Protein AF-A0A7S2B654-F1 (afdb_monomer_lite)

Radius of gyration: 16.56 Å; chains: 1; bounding box: 41×49×36 Å

Organism: NCBI:txid327968

Sequence (120 aa):
EQAMNFHGWHSSYQAGQRGLNGTEMVQLTPFDGKLWGGVGYWMTPTYMSAQVVRLDSASGFWAIDGIPNQYAGRIEALKVMTFSTDENGVALASTVSRLVATFYYSWQGSGRCSLSVRAV

Structure (mmCIF, N/CA/C/O backbone):
data_AF-A0A7S2B654-F1
#
_entry.id   AF-A0A7S2B654-F1
#
loop_
_atom_site.group_PDB
_atom_site.id
_atom_site.type_symbol
_atom_site.label_atom_id
_atom_site.label_alt_id
_atom_site.label_comp_id
_atom_site.label_asym_id
_atom_site.label_entity_id
_atom_site.label_seq_id
_atom_site.pdbx_PDB_ins_code
_atom_site.Cartn_x
_atom_site.Cartn_y
_atom_site.Cartn_z
_atom_site.occupancy
_atom_site.B_iso_or_equiv
_atom_site.auth_seq_id
_atom_site.auth_comp_id
_atom_site.auth_asym_id
_atom_site.auth_atom_id
_atom_site.pdbx_PDB_model_num
ATOM 1 N N . GLU A 1 1 ? 21.469 -32.242 8.110 1.00 37.25 1 GLU A N 1
ATOM 2 C CA . GLU A 1 1 ? 21.342 -31.262 7.011 1.00 37.25 1 GLU A CA 1
ATOM 3 C C . GLU A 1 1 ? 19.888 -30.835 6.889 1.00 37.25 1 GLU A C 1
ATOM 5 O O . GLU A 1 1 ? 19.024 -31.699 6.808 1.00 37.25 1 GLU A O 1
ATOM 10 N N . GLN A 1 2 ? 19.595 -29.535 6.964 1.00 38.62 2 GLN A N 1
ATOM 11 C CA . GLN A 1 2 ? 18.257 -29.021 6.659 1.00 38.62 2 GLN A CA 1
ATOM 12 C C . GLN A 1 2 ? 18.057 -29.065 5.142 1.00 38.62 2 GLN A C 1
ATOM 14 O O . GLN A 1 2 ? 18.849 -28.489 4.399 1.00 38.62 2 GLN A O 1
ATOM 19 N N . ALA A 1 3 ? 17.007 -29.747 4.688 1.00 42.31 3 ALA A N 1
ATOM 20 C CA . ALA A 1 3 ? 16.596 -29.726 3.293 1.00 42.31 3 ALA A CA 1
ATOM 21 C C . ALA A 1 3 ? 16.247 -28.283 2.891 1.00 42.31 3 ALA A C 1
ATOM 23 O O . ALA A 1 3 ? 15.279 -27.706 3.391 1.00 42.31 3 ALA A O 1
ATOM 24 N N . MET A 1 4 ? 17.048 -27.689 2.003 1.00 44.72 4 MET A N 1
ATOM 25 C CA . MET A 1 4 ? 16.710 -26.419 1.368 1.00 44.72 4 MET A CA 1
ATOM 26 C C . MET A 1 4 ? 15.438 -26.614 0.543 1.00 44.72 4 MET A C 1
ATOM 28 O O . MET A 1 4 ? 15.398 -27.393 -0.407 1.00 44.72 4 MET A O 1
ATOM 32 N N . ASN A 1 5 ? 14.373 -25.926 0.938 1.00 46.84 5 ASN A N 1
ATOM 33 C CA . ASN A 1 5 ? 13.080 -25.993 0.280 1.00 46.84 5 ASN A CA 1
ATOM 34 C C . ASN A 1 5 ? 13.113 -25.137 -1.003 1.00 46.84 5 ASN A C 1
ATOM 36 O O . ASN A 1 5 ? 12.778 -23.952 -0.983 1.00 46.84 5 ASN A O 1
ATOM 40 N N . PHE A 1 6 ? 13.556 -25.731 -2.117 1.00 47.75 6 PHE A N 1
ATOM 41 C CA . PHE A 1 6 ? 13.745 -25.076 -3.426 1.00 47.75 6 PHE A CA 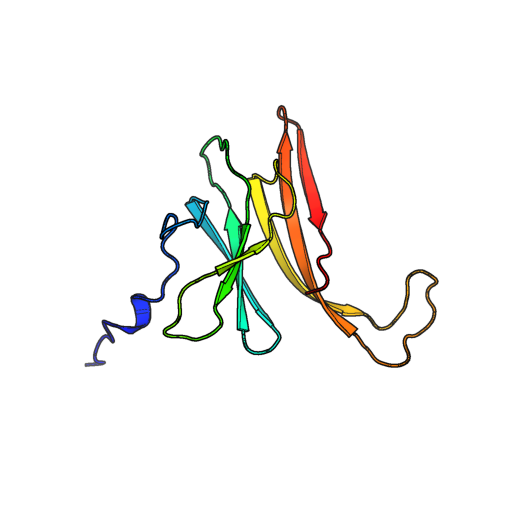1
ATOM 42 C C . PHE A 1 6 ? 12.457 -24.504 -4.058 1.00 47.75 6 PHE A C 1
ATOM 44 O O . PHE A 1 6 ? 12.523 -23.783 -5.054 1.00 47.75 6 PHE A O 1
ATOM 51 N N . HIS A 1 7 ? 11.282 -24.775 -3.481 1.00 51.91 7 HIS A N 1
ATOM 52 C CA . HIS A 1 7 ? 9.996 -24.280 -3.983 1.00 51.91 7 HIS A CA 1
ATOM 53 C C . HIS A 1 7 ? 9.419 -23.101 -3.192 1.00 51.91 7 HIS A C 1
ATOM 55 O O . HIS A 1 7 ? 8.573 -22.389 -3.722 1.00 51.91 7 HIS A O 1
ATOM 61 N N . GLY A 1 8 ? 9.895 -22.832 -1.970 1.00 47.78 8 GLY A N 1
ATOM 62 C CA . GLY A 1 8 ? 9.368 -21.730 -1.149 1.00 47.78 8 GLY A CA 1
ATOM 63 C C . GLY A 1 8 ? 9.641 -20.340 -1.736 1.00 47.78 8 GLY A C 1
ATOM 64 O O . GLY A 1 8 ? 8.851 -19.420 -1.549 1.00 47.78 8 GLY A O 1
ATOM 65 N N . TRP A 1 9 ? 10.731 -20.198 -2.498 1.00 43.22 9 TRP A N 1
ATOM 66 C CA . TRP A 1 9 ? 11.142 -18.935 -3.118 1.00 43.22 9 TRP A CA 1
ATOM 67 C C . TRP A 1 9 ? 10.508 -18.677 -4.492 1.00 43.22 9 TRP A C 1
ATOM 69 O O . TRP A 1 9 ? 10.590 -17.556 -4.981 1.00 43.22 9 TRP A O 1
ATOM 79 N N . HIS A 1 10 ? 9.860 -19.660 -5.128 1.00 47.06 10 HIS A N 1
ATOM 80 C CA . HIS A 1 10 ? 9.255 -19.476 -6.459 1.00 47.06 10 HIS A CA 1
ATOM 81 C C . HIS A 1 10 ? 8.017 -18.559 -6.456 1.00 47.06 10 HIS A C 1
ATOM 83 O O . HIS A 1 10 ? 7.642 -18.059 -7.511 1.00 47.06 10 HIS A O 1
ATOM 89 N N . SER A 1 11 ? 7.434 -18.282 -5.284 1.00 49.25 11 SER A N 1
ATOM 90 C CA . SER A 1 11 ? 6.396 -17.253 -5.095 1.00 49.25 11 SER A CA 1
ATOM 91 C C . SER A 1 11 ? 6.968 -15.876 -4.722 1.00 49.25 11 SER A C 1
ATOM 93 O O . SER A 1 11 ? 6.217 -14.968 -4.354 1.00 49.25 11 SER A O 1
ATOM 95 N N . SER A 1 12 ? 8.297 -15.703 -4.770 1.00 53.72 12 SER A N 1
ATOM 96 C CA . SER A 1 12 ? 8.914 -14.384 -4.626 1.00 53.72 12 SER A CA 1
ATOM 97 C C . SER A 1 12 ? 8.443 -13.477 -5.759 1.00 53.72 12 SER A C 1
ATOM 99 O O . SER A 1 12 ? 8.318 -13.896 -6.910 1.00 53.72 12 SER A O 1
ATOM 101 N N . TYR A 1 13 ? 8.119 -12.232 -5.412 1.00 57.56 13 TYR A N 1
ATOM 102 C CA . TYR A 1 13 ? 7.710 -11.235 -6.388 1.00 57.56 13 TYR A CA 1
ATOM 103 C C . TYR A 1 13 ? 8.795 -11.088 -7.463 1.00 57.56 13 TYR A C 1
ATOM 105 O O . TYR A 1 13 ? 9.901 -10.625 -7.181 1.00 57.56 13 TYR A O 1
ATOM 113 N N . GLN A 1 14 ? 8.470 -11.475 -8.697 1.00 59.31 14 GLN A N 1
ATOM 114 C CA . GLN A 1 14 ? 9.272 -11.142 -9.865 1.00 59.31 14 GLN A CA 1
ATOM 115 C C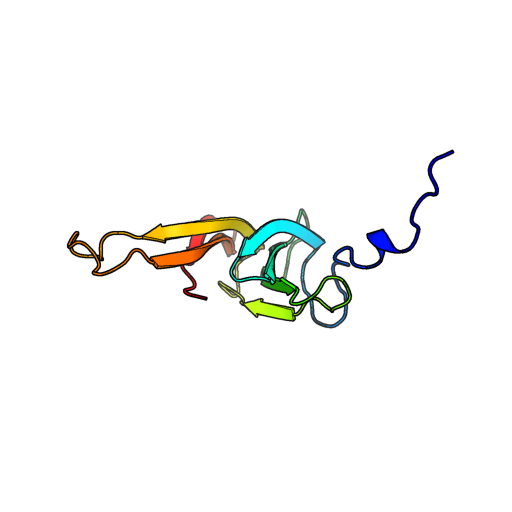 . GLN A 1 14 ? 8.781 -9.804 -10.411 1.00 59.31 14 GLN A C 1
ATOM 117 O O . GLN A 1 14 ? 7.706 -9.707 -11.007 1.00 59.31 14 GLN A O 1
ATOM 122 N N . ALA A 1 15 ? 9.589 -8.765 -10.210 1.00 50.88 15 ALA A N 1
ATOM 123 C CA . ALA A 1 15 ? 9.405 -7.490 -10.884 1.00 50.88 15 ALA A CA 1
ATOM 124 C C . ALA A 1 15 ? 9.317 -7.721 -12.408 1.00 50.88 15 ALA A C 1
ATOM 126 O O . ALA A 1 15 ? 10.205 -8.345 -12.987 1.00 50.88 15 ALA A O 1
ATOM 127 N N . GLY A 1 16 ? 8.231 -7.273 -13.051 1.00 49.75 16 GLY A N 1
ATOM 128 C CA . GLY A 1 16 ? 7.999 -7.493 -14.486 1.00 49.75 16 GLY A CA 1
ATOM 129 C C . GLY A 1 16 ? 7.256 -8.785 -14.863 1.00 49.75 16 GLY A C 1
ATOM 130 O O . GLY A 1 16 ? 7.091 -9.058 -16.054 1.00 49.75 16 GLY A O 1
ATOM 131 N N . GLN A 1 17 ? 6.770 -9.586 -13.905 1.00 62.78 17 GLN A N 1
ATOM 132 C CA . GLN A 1 17 ? 5.865 -10.703 -14.208 1.00 62.78 17 GLN A CA 1
ATOM 133 C C . GLN A 1 17 ? 4.536 -10.161 -14.773 1.00 62.78 17 GLN A C 1
ATOM 135 O O . GLN A 1 17 ? 3.939 -9.266 -14.183 1.00 62.78 17 GLN A O 1
ATOM 140 N N . ARG A 1 18 ? 4.111 -10.672 -15.944 1.00 62.38 18 ARG A N 1
ATOM 141 C CA . ARG A 1 18 ? 2.944 -10.254 -16.766 1.00 62.38 18 ARG A CA 1
ATOM 142 C C . ARG A 1 18 ? 2.045 -9.164 -16.149 1.00 62.38 18 ARG A C 1
ATOM 144 O O . ARG A 1 18 ? 1.090 -9.464 -15.441 1.00 62.38 18 ARG A O 1
ATOM 151 N N . GLY A 1 19 ? 2.309 -7.910 -16.518 1.00 65.62 19 GLY A N 1
ATOM 152 C CA . GLY A 1 19 ? 1.470 -6.755 -16.181 1.00 65.62 19 GLY A CA 1
ATOM 153 C C . GLY A 1 19 ? 1.872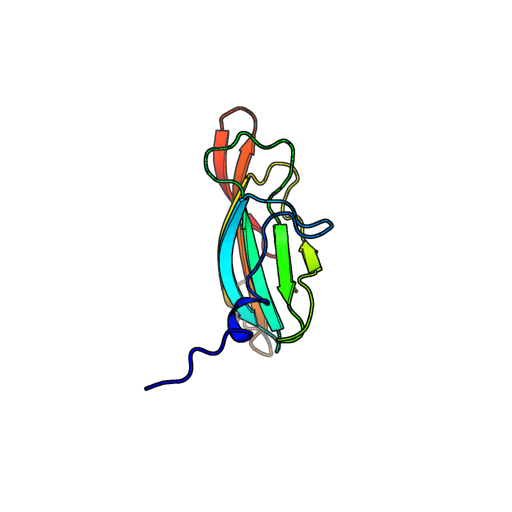 -6.006 -14.910 1.00 65.62 19 GLY A C 1
ATOM 154 O O . GLY A 1 19 ? 1.365 -4.910 -14.701 1.00 65.62 19 GLY A O 1
ATOM 155 N N . LEU A 1 20 ? 2.790 -6.545 -14.100 1.00 76.25 20 LEU A N 1
ATOM 156 C CA . LEU A 1 20 ? 3.328 -5.875 -12.915 1.00 76.25 20 LEU A CA 1
ATOM 157 C C . LEU A 1 20 ? 4.500 -4.968 -13.293 1.00 76.25 20 LEU A C 1
ATOM 159 O O . LEU A 1 20 ? 5.448 -5.390 -13.956 1.00 76.25 20 LEU A O 1
ATOM 163 N N . ASN A 1 21 ? 4.429 -3.724 -12.837 1.00 74.94 21 ASN A N 1
ATOM 164 C CA . ASN A 1 21 ? 5.364 -2.657 -13.159 1.00 74.94 21 ASN A CA 1
ATOM 165 C C . ASN A 1 21 ? 6.208 -2.312 -11.933 1.00 74.94 21 ASN A C 1
ATOM 167 O O . ASN A 1 21 ? 5.671 -2.147 -10.843 1.00 74.94 21 ASN A O 1
ATOM 171 N N . GLY A 1 22 ? 7.517 -2.160 -12.117 1.00 77.31 22 GLY A N 1
ATOM 172 C CA . GLY A 1 22 ? 8.454 -1.766 -11.065 1.00 77.31 22 GLY A CA 1
ATOM 173 C C . GLY A 1 22 ? 9.764 -2.526 -11.162 1.00 77.31 22 GLY A C 1
ATOM 174 O O . GLY A 1 22 ? 9.866 -3.504 -11.896 1.00 77.31 22 GLY A O 1
ATOM 175 N N . THR A 1 23 ? 10.765 -2.079 -10.414 1.00 80.12 23 THR A N 1
ATOM 176 C CA . THR A 1 23 ? 12.060 -2.772 -10.290 1.00 80.12 23 THR A CA 1
ATOM 177 C C . THR A 1 23 ? 12.204 -3.475 -8.948 1.00 80.12 23 THR A C 1
ATOM 179 O O . THR A 1 23 ? 13.047 -4.352 -8.802 1.00 80.12 23 THR A O 1
ATOM 182 N N . GLU A 1 24 ? 11.396 -3.090 -7.960 1.00 82.56 24 GLU A N 1
ATOM 183 C CA . GLU A 1 24 ? 11.498 -3.587 -6.592 1.00 82.56 24 GLU A CA 1
ATOM 184 C C . GLU A 1 24 ? 10.142 -3.595 -5.879 1.00 82.56 24 GLU A C 1
ATOM 186 O O . GLU A 1 24 ? 9.286 -2.734 -6.098 1.00 82.56 24 GLU A O 1
ATOM 191 N N . MET A 1 25 ? 9.982 -4.559 -4.974 1.00 86.56 25 MET A N 1
ATOM 192 C CA . MET A 1 25 ? 8.961 -4.538 -3.935 1.00 86.56 25 MET A CA 1
ATOM 193 C C . MET A 1 25 ? 9.604 -4.028 -2.650 1.00 86.56 25 MET A C 1
ATOM 195 O O . MET A 1 25 ? 10.592 -4.583 -2.178 1.00 86.56 25 MET A O 1
ATOM 199 N N . VAL A 1 26 ? 9.039 -2.962 -2.100 1.00 86.69 26 VAL A N 1
ATOM 200 C CA . VAL A 1 26 ? 9.659 -2.175 -1.023 1.00 86.69 26 VAL A CA 1
ATOM 201 C C . VAL A 1 26 ? 8.891 -2.262 0.283 1.00 86.69 26 VAL A C 1
ATOM 203 O O . VAL A 1 26 ? 9.439 -2.004 1.350 1.00 86.69 26 VAL A O 1
ATOM 206 N N . GLN A 1 27 ? 7.621 -2.654 0.207 1.00 90.31 27 GLN A N 1
ATOM 207 C CA . GLN A 1 27 ? 6.757 -2.850 1.360 1.00 90.31 27 GLN A CA 1
ATOM 208 C C . GLN A 1 27 ? 6.003 -4.164 1.211 1.00 90.31 27 GLN A C 1
ATOM 210 O O . GLN A 1 27 ? 5.544 -4.493 0.119 1.00 90.31 27 GLN A O 1
ATOM 215 N N . LEU A 1 28 ? 5.836 -4.868 2.327 1.00 92.62 28 LEU A N 1
ATOM 216 C CA . LEU A 1 28 ? 4.980 -6.041 2.460 1.00 92.62 28 LEU A CA 1
ATOM 217 C C . LEU A 1 28 ? 4.134 -5.882 3.719 1.00 92.62 28 LEU A C 1
ATOM 219 O O . LEU A 1 28 ? 4.649 -5.509 4.774 1.00 92.62 28 LEU A O 1
ATOM 223 N N . THR A 1 29 ? 2.827 -6.107 3.627 1.00 94.44 29 THR A N 1
ATOM 224 C CA . THR A 1 29 ? 1.909 -5.928 4.760 1.00 94.44 29 THR A CA 1
ATOM 225 C C . THR A 1 29 ? 0.765 -6.938 4.698 1.00 94.44 29 THR A C 1
ATOM 227 O O . THR A 1 29 ? 0.012 -6.934 3.725 1.00 94.44 29 THR A O 1
ATOM 230 N N . PRO A 1 30 ? 0.602 -7.811 5.708 1.00 94.25 30 PRO A N 1
ATOM 231 C CA . PRO A 1 30 ? -0.577 -8.660 5.801 1.00 94.25 30 PRO A CA 1
ATOM 232 C C . PRO A 1 30 ? -1.793 -7.822 6.211 1.00 94.25 30 PRO A C 1
ATOM 234 O O . PRO A 1 30 ? -1.719 -7.034 7.155 1.00 94.25 30 PRO A O 1
ATOM 237 N N . PHE A 1 31 ? -2.915 -7.992 5.514 1.00 94.25 31 PHE A N 1
ATOM 238 C CA . PHE A 1 31 ? -4.179 -7.333 5.847 1.00 94.25 31 PHE A CA 1
ATOM 239 C C . PHE A 1 31 ? -5.358 -8.090 5.230 1.00 94.25 31 PHE A C 1
ATOM 241 O O . PHE A 1 31 ? -5.298 -8.477 4.062 1.00 94.25 31 PHE A O 1
ATOM 248 N N . ASP A 1 32 ? -6.416 -8.303 6.017 1.00 92.81 32 ASP A N 1
ATOM 249 C CA . ASP A 1 32 ? -7.659 -8.964 5.583 1.00 92.81 32 ASP A CA 1
ATOM 250 C C . ASP A 1 32 ? -7.437 -10.337 4.906 1.00 92.81 32 ASP A C 1
ATOM 252 O O . ASP A 1 32 ? -7.914 -10.621 3.803 1.00 92.81 32 ASP A O 1
ATOM 256 N N . GLY A 1 33 ? -6.616 -11.180 5.546 1.00 93.06 33 GLY A N 1
ATOM 257 C CA . GLY A 1 33 ? -6.305 -12.537 5.074 1.00 93.06 33 GLY A CA 1
ATOM 258 C C . GLY A 1 33 ? -5.425 -12.610 3.821 1.00 93.06 33 GLY A C 1
ATOM 259 O O . GLY A 1 33 ? -5.202 -13.701 3.306 1.00 93.06 33 GLY A O 1
ATOM 260 N N . LYS A 1 34 ? -4.919 -11.472 3.334 1.00 93.50 34 LYS A N 1
ATOM 261 C CA . LYS A 1 34 ? -4.123 -11.356 2.106 1.00 93.50 34 LYS A CA 1
ATOM 262 C C . LYS A 1 34 ? -2.763 -10.737 2.410 1.00 93.50 34 LYS A C 1
ATOM 264 O O . LYS A 1 34 ? -2.580 -10.085 3.444 1.00 93.50 34 LYS A O 1
ATOM 269 N N . LEU A 1 35 ? -1.809 -10.910 1.498 1.00 92.94 35 LEU A N 1
ATOM 270 C CA . LEU A 1 35 ? -0.525 -10.216 1.554 1.00 92.94 35 LEU A CA 1
ATOM 271 C C . LEU A 1 35 ? -0.512 -9.073 0.540 1.00 92.94 35 LEU A C 1
ATOM 273 O O . LEU A 1 35 ? -0.761 -9.276 -0.644 1.00 92.94 35 LEU A O 1
ATOM 277 N N . TRP A 1 36 ? -0.201 -7.872 1.007 1.00 93.19 36 TRP A N 1
ATOM 278 C CA . TRP A 1 36 ? -0.154 -6.672 0.183 1.00 93.19 36 TRP A CA 1
ATOM 279 C C . TRP A 1 36 ? 1.279 -6.220 -0.031 1.00 93.19 36 TRP A C 1
ATOM 281 O O . TRP A 1 36 ? 2.104 -6.327 0.876 1.00 93.19 36 TRP A O 1
ATOM 291 N N . GLY A 1 37 ? 1.560 -5.700 -1.220 1.00 91.62 37 GLY A N 1
ATOM 292 C CA . GLY A 1 37 ? 2.877 -5.245 -1.631 1.00 91.62 37 GLY A CA 1
ATOM 293 C C . GLY A 1 37 ? 2.849 -3.822 -2.171 1.00 91.62 37 GLY A C 1
ATOM 294 O O . GLY A 1 37 ? 1.956 -3.452 -2.930 1.00 91.62 37 GLY A O 1
ATOM 295 N N . GLY A 1 38 ? 3.844 -3.027 -1.790 1.00 90.88 38 GLY A N 1
ATOM 296 C CA . GLY A 1 38 ? 4.135 -1.740 -2.413 1.00 90.88 38 GLY A CA 1
ATOM 297 C C . GLY A 1 38 ? 5.298 -1.895 -3.382 1.00 90.88 38 GLY A C 1
ATOM 298 O O . GLY A 1 38 ? 6.363 -2.368 -2.982 1.00 90.88 38 GLY A O 1
ATOM 299 N N . VAL A 1 39 ? 5.098 -1.508 -4.639 1.00 88.69 39 VAL A N 1
ATOM 300 C CA . VAL A 1 39 ? 6.082 -1.665 -5.716 1.00 88.69 39 VAL A CA 1
ATOM 301 C C . VAL A 1 39 ? 6.511 -0.300 -6.239 1.00 88.69 39 VAL A C 1
ATOM 303 O O . VAL A 1 39 ? 5.695 0.614 -6.363 1.00 88.69 39 VAL A O 1
ATOM 306 N N . GLY A 1 40 ? 7.794 -0.154 -6.558 1.00 85.25 40 GLY A N 1
ATOM 307 C CA . GLY A 1 40 ? 8.344 1.084 -7.093 1.00 85.25 40 GLY A CA 1
ATOM 308 C C . GLY A 1 40 ? 9.546 0.890 -8.004 1.00 85.25 40 GLY A C 1
ATOM 309 O O . GLY A 1 40 ? 9.974 -0.230 -8.295 1.00 85.25 40 GLY A O 1
ATOM 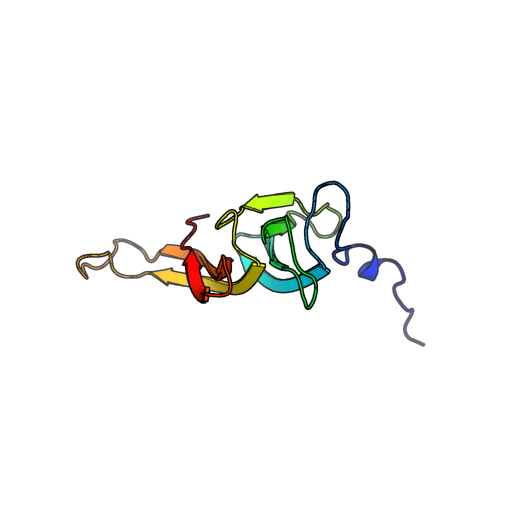310 N N . TYR A 1 41 ? 10.074 2.021 -8.457 1.00 80.69 41 TYR A N 1
ATOM 311 C CA . TYR A 1 41 ? 11.260 2.109 -9.295 1.00 80.69 41 TYR A CA 1
ATOM 312 C C . TYR A 1 41 ? 12.428 2.690 -8.497 1.00 80.69 41 TYR A C 1
ATOM 314 O O . TYR A 1 41 ? 12.297 3.745 -7.876 1.00 80.69 41 TYR A O 1
ATOM 322 N N . TRP A 1 42 ? 13.583 2.027 -8.552 1.00 70.62 42 TRP A N 1
ATOM 323 C CA . TRP A 1 42 ? 14.829 2.495 -7.942 1.00 70.62 42 TRP A CA 1
ATOM 324 C C . TRP A 1 42 ? 15.850 2.859 -9.020 1.00 70.62 42 TRP A C 1
ATOM 326 O O . TRP A 1 42 ? 16.106 2.075 -9.933 1.00 70.62 42 TRP A O 1
ATOM 336 N N . MET A 1 43 ? 16.413 4.070 -8.927 1.00 66.19 43 MET A N 1
ATOM 337 C CA . MET A 1 43 ? 17.436 4.652 -9.823 1.00 66.19 43 MET A CA 1
ATOM 338 C C . MET A 1 43 ? 17.111 4.695 -11.328 1.00 66.19 43 MET A C 1
ATOM 340 O O . MET A 1 43 ? 17.922 5.184 -12.111 1.00 66.19 43 MET A O 1
ATOM 344 N N . THR A 1 44 ? 15.935 4.233 -11.747 1.00 63.78 44 THR A N 1
ATOM 345 C CA . THR A 1 44 ? 15.541 4.175 -13.155 1.00 63.78 44 THR A CA 1
ATOM 346 C C . THR A 1 44 ? 14.489 5.250 -13.425 1.00 63.78 44 THR A C 1
ATOM 348 O O . THR A 1 44 ? 13.459 5.254 -12.744 1.00 63.78 44 THR A O 1
ATOM 351 N N . PRO A 1 45 ? 14.700 6.166 -14.391 1.00 58.16 45 PRO A N 1
ATOM 352 C CA . PRO A 1 45 ? 13.654 7.091 -14.805 1.00 58.16 45 PRO A CA 1
ATOM 353 C C . PRO A 1 45 ? 12.482 6.281 -15.358 1.00 58.16 45 PRO A C 1
ATOM 355 O O . PRO A 1 45 ? 12.658 5.439 -16.239 1.00 58.16 45 PRO A O 1
ATOM 358 N N . THR A 1 46 ? 11.294 6.500 -14.805 1.00 61.81 46 THR A N 1
ATOM 359 C CA . THR A 1 46 ? 10.134 5.665 -15.099 1.00 61.81 46 THR A CA 1
ATOM 360 C C . THR A 1 46 ? 9.068 6.428 -15.881 1.00 61.81 46 THR A C 1
ATOM 362 O O . THR A 1 46 ? 8.696 7.548 -15.535 1.00 61.81 46 THR A O 1
ATOM 365 N N . TYR A 1 47 ? 8.565 5.788 -16.939 1.00 65.31 47 TYR A N 1
ATOM 366 C CA . TYR A 1 47 ? 7.361 6.188 -17.679 1.00 65.31 47 TYR A CA 1
ATOM 367 C C . TYR A 1 47 ? 6.096 5.498 -17.138 1.00 65.31 47 TYR A C 1
ATOM 369 O O . TYR A 1 47 ? 5.019 5.621 -17.716 1.00 65.31 47 TYR A O 1
ATOM 377 N N . MET A 1 48 ? 6.232 4.723 -16.061 1.00 76.81 48 MET A N 1
ATOM 378 C CA . MET A 1 48 ? 5.199 3.875 -15.481 1.00 76.81 48 MET A CA 1
ATOM 379 C C . MET A 1 48 ? 5.064 4.123 -13.978 1.00 76.81 48 MET A C 1
ATOM 381 O O . MET A 1 48 ? 6.012 4.466 -13.273 1.00 76.81 48 MET A O 1
ATOM 385 N N . SER A 1 49 ? 3.853 3.951 -13.475 1.00 83.12 49 SER A N 1
ATOM 386 C CA . SER A 1 49 ? 3.516 4.312 -12.103 1.00 83.12 49 SER A CA 1
ATOM 387 C C . SER A 1 49 ? 3.803 3.179 -11.122 1.00 83.12 49 SER A C 1
ATOM 389 O O . SER A 1 49 ? 3.622 2.006 -11.450 1.00 83.12 49 SER A O 1
ATOM 391 N N . ALA A 1 50 ? 4.176 3.544 -9.898 1.00 87.12 50 ALA A N 1
ATOM 392 C CA . ALA A 1 50 ? 4.191 2.667 -8.737 1.00 87.12 50 ALA A CA 1
ATOM 393 C C . ALA A 1 50 ? 2.825 2.004 -8.530 1.00 87.12 50 ALA A C 1
ATOM 395 O O . ALA A 1 50 ? 1.777 2.578 -8.847 1.00 87.12 50 ALA A O 1
ATOM 396 N N . GLN A 1 51 ? 2.845 0.797 -7.971 1.00 88.75 51 GLN A N 1
ATOM 397 C CA . GLN A 1 51 ? 1.661 -0.044 -7.835 1.00 88.75 51 GLN A CA 1
ATOM 398 C C . GLN A 1 51 ? 1.520 -0.562 -6.408 1.00 88.75 51 GLN A C 1
ATOM 400 O O . GLN A 1 51 ? 2.502 -0.894 -5.742 1.00 88.75 51 GLN A O 1
ATOM 405 N N . VAL A 1 52 ? 0.272 -0.666 -5.966 1.00 91.38 52 VAL A N 1
ATOM 406 C CA . VAL A 1 52 ? -0.119 -1.530 -4.856 1.00 91.38 52 VAL A CA 1
ATOM 407 C C . VAL A 1 52 ? -0.583 -2.847 -5.461 1.00 91.38 52 VAL A C 1
ATOM 409 O O . VAL A 1 52 ? -1.461 -2.872 -6.328 1.00 91.38 52 VAL A O 1
ATOM 412 N N . VAL A 1 53 ? 0.030 -3.934 -5.012 1.00 91.06 53 VAL A N 1
ATOM 413 C CA . VAL A 1 53 ? -0.245 -5.294 -5.469 1.00 91.06 53 VAL A CA 1
ATOM 414 C C . VAL A 1 53 ? -0.734 -6.154 -4.312 1.00 91.06 53 VAL A C 1
ATOM 416 O O . VAL A 1 53 ? -0.489 -5.852 -3.143 1.00 91.06 53 VAL A O 1
ATOM 419 N N . ARG A 1 54 ? -1.420 -7.242 -4.640 1.00 92.56 54 ARG A N 1
ATOM 420 C CA . ARG A 1 54 ? -2.045 -8.142 -3.677 1.00 92.56 54 ARG A CA 1
ATOM 421 C C . ARG A 1 54 ? -1.804 -9.594 -4.054 1.00 92.56 54 ARG A C 1
ATOM 423 O O . ARG A 1 54 ? -1.861 -9.945 -5.230 1.00 92.56 54 ARG A O 1
ATOM 430 N N . LEU A 1 55 ? -1.553 -10.422 -3.052 1.00 90.56 55 LEU A N 1
ATOM 431 C CA . LEU A 1 55 ? -1.412 -11.863 -3.165 1.00 90.56 55 LEU A CA 1
ATOM 432 C C . LEU A 1 55 ? -2.474 -12.530 -2.285 1.00 90.56 55 LEU A C 1
ATOM 434 O O . LEU A 1 55 ? -2.432 -12.436 -1.055 1.00 90.56 55 LEU A O 1
ATOM 438 N N . ASP A 1 56 ? -3.420 -13.203 -2.938 1.00 89.94 56 ASP A N 1
ATOM 439 C CA . ASP A 1 56 ? -4.597 -13.792 -2.283 1.00 89.94 56 ASP A CA 1
ATOM 440 C C . ASP A 1 56 ? -4.321 -15.199 -1.718 1.00 89.94 56 ASP A C 1
ATOM 442 O O . ASP A 1 56 ? -5.069 -15.692 -0.880 1.00 89.94 56 ASP A O 1
ATOM 446 N N . SER A 1 57 ? -3.241 -15.861 -2.151 1.00 86.81 57 SER A N 1
ATOM 447 C CA . SER A 1 57 ? -2.801 -17.155 -1.610 1.00 86.81 57 SER A CA 1
ATOM 448 C C . SER A 1 57 ? -1.302 -17.383 -1.821 1.00 86.81 57 SER A C 1
ATOM 450 O O . SER A 1 57 ? -0.709 -16.830 -2.744 1.00 86.81 57 SER A O 1
ATOM 452 N N . ALA A 1 58 ? -0.684 -18.237 -0.998 1.00 83.25 58 ALA A N 1
ATOM 453 C CA . ALA A 1 58 ? 0.762 -18.504 -1.044 1.00 83.25 58 ALA A CA 1
ATOM 454 C C . ALA A 1 58 ? 1.253 -19.123 -2.371 1.00 83.25 58 ALA A C 1
ATOM 456 O O . ALA A 1 58 ? 2.409 -18.941 -2.754 1.00 83.25 58 ALA A O 1
ATOM 457 N N . SER A 1 59 ? 0.380 -19.851 -3.071 1.00 80.75 59 SER A N 1
ATOM 458 C CA . SER A 1 59 ? 0.639 -20.436 -4.394 1.00 80.75 59 SER A CA 1
ATOM 459 C C . SER A 1 59 ? 0.023 -19.628 -5.541 1.00 80.75 59 SER A C 1
ATOM 461 O O . SER A 1 59 ? 0.019 -20.089 -6.680 1.00 80.75 59 SER A O 1
ATOM 463 N N . GLY A 1 60 ? -0.582 -18.478 -5.235 1.00 81.56 60 GLY A N 1
ATOM 464 C CA . GLY A 1 60 ? -1.248 -17.624 -6.206 1.00 81.56 60 GLY A CA 1
ATOM 465 C C . GLY A 1 60 ? -0.285 -16.706 -6.952 1.00 81.56 60 GLY A C 1
ATOM 466 O O . GLY A 1 60 ? 0.931 -16.751 -6.776 1.00 81.56 60 GLY A O 1
ATOM 467 N N . PHE A 1 61 ? -0.864 -15.832 -7.770 1.00 84.94 61 PHE A N 1
ATOM 468 C CA . PHE A 1 61 ? -0.137 -14.783 -8.476 1.00 84.94 61 PHE A CA 1
ATOM 469 C C . PHE A 1 61 ? -0.457 -13.418 -7.873 1.00 84.94 61 PHE A C 1
ATOM 471 O O . PHE A 1 61 ? -1.564 -13.189 -7.383 1.00 84.94 61 PHE A O 1
ATOM 478 N N . TRP A 1 62 ? 0.510 -12.507 -7.942 1.00 87.00 62 TRP A N 1
ATOM 479 C CA . TRP A 1 62 ? 0.304 -11.110 -7.584 1.00 87.00 62 TRP A CA 1
ATOM 480 C C . TRP A 1 62 ? -0.649 -10.438 -8.579 1.00 87.00 62 TRP A C 1
ATOM 482 O O . TRP A 1 62 ? -0.468 -10.545 -9.792 1.00 87.00 62 TRP A O 1
ATOM 492 N N . ALA A 1 63 ? -1.641 -9.719 -8.063 1.00 88.38 63 ALA A N 1
ATOM 493 C CA . ALA A 1 63 ? -2.576 -8.910 -8.835 1.00 88.38 63 ALA A CA 1
ATOM 494 C C . ALA A 1 63 ? -2.397 -7.423 -8.506 1.00 88.38 63 ALA A C 1
ATOM 496 O O . ALA A 1 63 ? -2.101 -7.070 -7.365 1.00 88.38 63 ALA A O 1
ATOM 497 N N . ILE A 1 64 ? -2.596 -6.540 -9.489 1.00 89.31 64 ILE A N 1
ATOM 498 C CA . ILE A 1 64 ? -2.635 -5.093 -9.241 1.00 89.31 64 ILE A CA 1
ATOM 499 C C . ILE A 1 64 ? -3.951 -4.769 -8.550 1.00 89.31 64 ILE A C 1
ATOM 501 O O . ILE A 1 64 ? -5.020 -4.993 -9.112 1.00 89.31 64 ILE A O 1
ATOM 505 N N . ASP A 1 65 ? -3.860 -4.191 -7.360 1.00 90.50 65 ASP A N 1
ATOM 506 C CA . ASP A 1 65 ? -5.013 -3.593 -6.697 1.00 90.50 65 ASP A CA 1
ATOM 507 C C . ASP A 1 65 ? -5.164 -2.118 -7.091 1.00 90.50 65 ASP A C 1
ATOM 509 O O . ASP A 1 65 ? -6.266 -1.605 -7.308 1.00 90.50 65 ASP A O 1
ATOM 513 N N . GLY A 1 66 ? -4.038 -1.412 -7.232 1.00 88.06 66 GLY A N 1
ATOM 514 C CA . GLY A 1 66 ? -4.084 0.024 -7.406 1.00 88.06 66 GLY A CA 1
ATOM 515 C C . GLY A 1 66 ? -2.859 0.691 -7.977 1.00 88.06 66 GLY A C 1
ATOM 516 O O . GLY A 1 66 ? -1.726 0.306 -7.716 1.00 88.06 66 GLY A O 1
ATOM 517 N N . ILE A 1 67 ? -3.126 1.791 -8.673 1.00 84.81 67 ILE A N 1
ATOM 518 C CA . ILE A 1 67 ? -2.152 2.827 -8.989 1.00 84.81 67 ILE A CA 1
ATOM 519 C C . ILE A 1 67 ? -2.592 4.068 -8.197 1.00 84.81 67 ILE A C 1
ATOM 521 O O . ILE A 1 67 ? -3.707 4.551 -8.420 1.00 84.81 67 ILE A O 1
ATOM 525 N N . PRO A 1 68 ? -1.800 4.556 -7.224 1.00 78.12 68 PRO A N 1
ATOM 526 C CA . PRO A 1 68 ? -2.195 5.695 -6.396 1.00 78.12 68 PRO A CA 1
ATOM 527 C C . PRO A 1 68 ? -2.158 7.019 -7.170 1.00 78.12 68 PRO A C 1
ATOM 529 O O . PRO A 1 68 ? -2.968 7.904 -6.915 1.00 78.12 68 PRO A O 1
ATOM 532 N N . ASN A 1 69 ? -1.232 7.160 -8.121 1.00 82.12 69 ASN A N 1
ATOM 533 C CA . ASN A 1 69 ? -1.112 8.315 -9.004 1.00 82.12 69 ASN A CA 1
ATOM 534 C C . ASN A 1 69 ? -0.277 7.936 -10.235 1.00 82.12 69 ASN A C 1
ATOM 536 O O . ASN A 1 69 ? 0.676 7.171 -10.102 1.00 82.12 69 ASN A O 1
ATOM 540 N N . GLN A 1 70 ? -0.577 8.501 -11.409 1.00 83.00 70 GLN A N 1
ATOM 541 C CA . GLN A 1 70 ? 0.180 8.210 -12.632 1.00 83.00 70 GLN A CA 1
ATOM 542 C C . GLN A 1 70 ? 1.668 8.622 -12.561 1.00 83.00 70 GLN A C 1
ATOM 544 O O . GLN A 1 70 ? 2.507 8.042 -13.244 1.00 83.00 70 GLN A O 1
ATOM 549 N N . TYR A 1 71 ? 2.004 9.578 -11.692 1.00 81.88 71 TYR A N 1
ATOM 550 C CA . TYR A 1 71 ? 3.363 10.070 -11.443 1.00 81.88 71 TYR A CA 1
ATOM 551 C C . TYR A 1 71 ? 3.961 9.551 -10.125 1.00 81.88 71 TYR A C 1
ATOM 553 O O . TYR A 1 71 ? 4.948 10.098 -9.628 1.00 81.88 71 TYR A O 1
ATOM 561 N N . ALA A 1 72 ? 3.350 8.536 -9.508 1.00 84.06 72 ALA A N 1
ATOM 562 C CA . ALA A 1 72 ? 3.953 7.866 -8.365 1.00 84.06 72 ALA A CA 1
ATOM 563 C C . ALA A 1 72 ? 5.173 7.065 -8.841 1.00 84.06 72 ALA A C 1
ATOM 565 O O . ALA A 1 72 ? 5.026 6.163 -9.658 1.00 84.06 72 ALA A O 1
ATOM 566 N N . GLY A 1 73 ? 6.364 7.377 -8.334 1.00 84.94 73 GLY A N 1
ATOM 567 C CA . GLY A 1 73 ? 7.594 6.650 -8.663 1.00 84.94 73 GLY A CA 1
ATOM 568 C C . GLY A 1 73 ? 7.839 5.446 -7.752 1.00 84.94 73 GLY A C 1
ATOM 569 O O . GLY A 1 73 ? 8.422 4.449 -8.176 1.00 84.94 73 GLY A O 1
ATOM 570 N N . ARG A 1 74 ? 7.362 5.508 -6.502 1.00 86.69 74 ARG A N 1
ATOM 571 C CA . ARG A 1 74 ? 7.577 4.459 -5.493 1.00 86.69 74 ARG A CA 1
ATOM 572 C C . ARG A 1 74 ? 6.517 4.493 -4.401 1.00 86.69 74 ARG A C 1
ATOM 574 O O . ARG A 1 74 ? 6.098 5.578 -4.014 1.00 86.69 74 ARG A O 1
ATOM 581 N N . ILE A 1 75 ? 6.102 3.333 -3.889 1.00 88.62 75 ILE A N 1
ATOM 582 C CA . ILE A 1 75 ? 5.331 3.246 -2.638 1.00 88.62 75 ILE A CA 1
ATOM 583 C C . ILE A 1 75 ? 6.307 3.350 -1.463 1.00 88.62 75 ILE A C 1
ATOM 585 O O . ILE A 1 75 ? 7.090 2.440 -1.231 1.00 88.62 75 ILE A O 1
ATOM 589 N N . GLU A 1 76 ? 6.277 4.450 -0.719 1.00 88.25 76 GLU A N 1
ATOM 590 C CA . GLU A 1 76 ? 7.218 4.696 0.384 1.00 88.25 76 GLU A CA 1
ATOM 591 C C . GLU A 1 76 ? 6.794 3.974 1.665 1.00 88.25 76 GLU A C 1
ATOM 593 O O . GLU A 1 76 ? 7.625 3.422 2.384 1.00 88.25 76 GLU A O 1
ATOM 598 N N . ALA A 1 77 ? 5.490 3.919 1.931 1.00 90.19 77 ALA A N 1
ATOM 599 C CA . ALA A 1 77 ? 4.930 3.177 3.048 1.00 90.19 77 ALA A CA 1
ATOM 600 C C . ALA A 1 77 ? 3.642 2.468 2.639 1.00 90.19 77 ALA A C 1
ATOM 602 O O . ALA A 1 77 ? 2.867 2.969 1.828 1.00 90.19 77 ALA A O 1
ATOM 603 N N . LEU A 1 78 ? 3.407 1.314 3.254 1.00 92.44 78 LEU A N 1
ATOM 604 C CA . LEU A 1 78 ? 2.158 0.569 3.196 1.00 92.44 78 LEU A CA 1
ATOM 605 C C . LEU A 1 78 ? 1.915 0.033 4.605 1.00 92.44 78 LEU A C 1
ATOM 607 O O . LEU A 1 78 ? 2.764 -0.686 5.133 1.00 92.44 78 LEU A O 1
ATOM 611 N N . LYS A 1 79 ? 0.845 0.472 5.268 1.00 93.81 79 LYS A N 1
ATOM 612 C CA . LYS A 1 79 ? 0.583 0.148 6.678 1.00 93.81 79 LYS A CA 1
ATOM 613 C C . LYS A 1 79 ? -0.899 -0.024 6.938 1.00 93.81 79 LYS A C 1
ATOM 615 O O . LYS A 1 79 ? -1.715 0.696 6.377 1.00 93.81 79 LYS A O 1
ATOM 620 N N . VAL A 1 80 ? -1.236 -0.933 7.844 1.00 94.12 80 VAL A N 1
ATOM 621 C CA . VAL A 1 80 ? -2.587 -1.004 8.402 1.00 94.12 80 VAL A CA 1
ATOM 622 C C . VAL A 1 80 ? -2.721 0.087 9.457 1.00 94.12 80 VAL A C 1
ATOM 624 O O . VAL A 1 80 ? -1.926 0.147 10.394 1.00 94.12 80 VAL A O 1
ATOM 627 N N . MET A 1 81 ? -3.714 0.952 9.292 1.00 93.00 81 MET A N 1
ATOM 628 C CA . MET A 1 81 ? -4.072 1.989 10.252 1.00 93.00 81 MET A CA 1
ATOM 629 C C . MET A 1 81 ? -5.473 1.716 10.783 1.00 93.00 81 MET A C 1
ATOM 631 O O . MET A 1 81 ? -6.367 1.359 10.018 1.00 93.00 81 MET A O 1
ATOM 635 N N . THR A 1 82 ? -5.657 1.889 12.089 1.00 94.62 82 THR A N 1
ATOM 636 C CA . THR A 1 82 ? -6.953 1.734 12.753 1.00 94.62 82 THR A CA 1
ATOM 637 C C . THR A 1 82 ? -7.472 3.101 13.159 1.00 94.62 82 THR A C 1
ATOM 639 O O . THR A 1 82 ? -6.809 3.832 13.891 1.00 94.62 82 THR A O 1
ATOM 642 N N . PHE A 1 83 ? -8.667 3.425 12.686 1.00 93.62 83 PHE A N 1
ATOM 643 C CA . PHE A 1 83 ? -9.358 4.677 12.936 1.00 93.62 83 PHE A CA 1
ATOM 644 C C . PHE A 1 83 ? -10.442 4.447 13.988 1.00 93.62 83 PHE A C 1
ATOM 646 O O . PHE A 1 83 ? -11.237 3.514 13.874 1.00 93.62 83 PHE A O 1
ATOM 653 N N . SER A 1 84 ? -10.458 5.283 15.023 1.00 97.19 84 SER A N 1
ATOM 654 C CA . SER A 1 84 ? -11.473 5.273 16.088 1.00 97.19 84 SER A CA 1
ATOM 655 C C . SER A 1 84 ? -12.342 6.529 16.096 1.00 97.19 84 SER A C 1
ATOM 657 O O . SER A 1 84 ? -13.333 6.575 16.819 1.00 97.19 84 SER A O 1
ATOM 659 N N . THR A 1 85 ? -11.984 7.535 15.303 1.00 96.75 85 THR A N 1
ATOM 660 C CA . THR A 1 85 ? -12.688 8.813 15.188 1.00 96.75 85 THR A CA 1
ATOM 661 C C . THR A 1 85 ? -12.868 9.182 13.720 1.00 96.75 85 THR A C 1
ATOM 663 O O . THR A 1 85 ? -12.052 8.791 12.881 1.00 96.75 85 THR A O 1
ATOM 666 N N . ASP A 1 86 ? -13.929 9.920 13.413 1.00 92.88 86 ASP A N 1
ATOM 667 C CA . ASP A 1 86 ? -14.188 10.473 12.087 1.00 92.88 86 ASP A CA 1
ATOM 668 C C . ASP A 1 86 ? -13.413 11.782 11.829 1.00 92.88 86 ASP A C 1
ATOM 670 O O . ASP A 1 86 ? -12.592 12.221 12.639 1.00 92.88 86 ASP A O 1
ATOM 674 N N . GLU A 1 87 ? -13.672 12.403 10.677 1.00 92.31 87 GLU A N 1
ATOM 675 C CA . GLU A 1 87 ? -13.054 13.667 10.254 1.00 92.31 87 GLU A CA 1
ATOM 676 C C . GLU A 1 87 ? -13.416 14.877 11.132 1.00 92.31 87 GLU A C 1
ATOM 678 O O . GLU A 1 87 ? -12.670 15.853 11.158 1.00 92.31 87 GLU A O 1
ATOM 683 N N . ASN A 1 88 ? -14.516 14.801 11.886 1.00 95.69 88 ASN A N 1
ATOM 684 C CA . ASN A 1 88 ? -14.954 15.830 12.828 1.00 95.69 88 ASN A CA 1
ATOM 685 C C . ASN A 1 88 ? -14.465 15.549 14.262 1.00 95.69 88 ASN A C 1
ATOM 687 O O . ASN A 1 88 ? -14.783 16.300 15.184 1.00 95.69 88 ASN A O 1
ATOM 691 N N . GLY A 1 89 ? -13.701 14.470 14.467 1.00 95.62 89 GLY A N 1
ATOM 692 C CA . GLY A 1 89 ? -13.227 14.030 15.778 1.00 95.62 89 GLY A CA 1
ATOM 693 C C . GLY A 1 89 ? -14.275 13.279 16.605 1.00 95.62 89 GLY A C 1
ATOM 694 O O . GLY A 1 89 ? -14.037 13.005 17.782 1.00 95.62 89 GLY A O 1
ATOM 695 N N . VAL A 1 90 ? -15.423 12.925 16.022 1.00 97.12 90 VAL A N 1
ATOM 696 C CA . VAL A 1 90 ? -16.465 12.140 16.693 1.00 97.12 90 VAL A CA 1
ATOM 697 C C . VAL A 1 90 ? -16.062 10.668 16.696 1.00 97.12 90 VAL A C 1
ATOM 699 O O . VAL A 1 90 ? -15.563 10.142 15.704 1.00 97.12 90 VAL A O 1
ATOM 702 N N . ALA 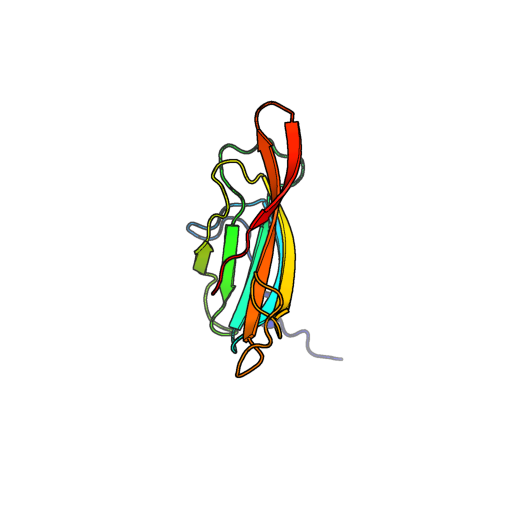A 1 91 ? -16.262 9.982 17.822 1.00 97.69 91 ALA A N 1
ATOM 703 C CA . ALA A 1 91 ? -15.958 8.559 17.935 1.00 97.69 91 ALA A CA 1
ATOM 704 C C . ALA A 1 91 ? -16.821 7.716 16.980 1.00 97.69 91 ALA A C 1
ATOM 706 O O . ALA A 1 91 ? -18.037 7.893 16.896 1.00 97.69 91 ALA A O 1
ATOM 707 N N . LEU A 1 92 ? -16.192 6.763 16.294 1.00 95.75 92 LEU A N 1
ATOM 708 C CA . LEU A 1 92 ? -16.886 5.801 15.440 1.00 95.75 92 LEU A CA 1
ATOM 709 C C . LEU A 1 92 ? -17.592 4.738 16.294 1.00 95.75 92 LEU A C 1
ATOM 711 O O . LEU A 1 92 ? -17.074 4.324 17.330 1.00 95.75 92 LEU A O 1
ATOM 715 N N . ALA A 1 93 ? -18.739 4.233 15.823 1.00 96.06 93 ALA A N 1
ATOM 716 C CA . ALA A 1 93 ? -19.477 3.155 16.499 1.00 96.06 93 ALA A CA 1
ATOM 717 C C . ALA A 1 93 ? -18.642 1.868 16.669 1.00 96.06 93 ALA A C 1
ATOM 719 O O . ALA A 1 93 ? -18.850 1.098 17.603 1.00 96.06 93 ALA A O 1
ATOM 720 N N . SER A 1 94 ? -17.676 1.653 15.776 1.00 96.12 94 SER A N 1
ATOM 721 C CA . SER A 1 94 ? -16.652 0.617 15.865 1.00 96.12 94 SER A CA 1
ATOM 722 C C . SER A 1 94 ? -15.359 1.131 15.244 1.00 96.12 94 SER A C 1
ATOM 724 O O . SER A 1 94 ? -15.400 1.928 14.304 1.00 96.12 94 SER A O 1
ATOM 726 N N . THR A 1 95 ? -14.211 0.647 15.717 1.00 95.50 95 THR A N 1
ATOM 727 C CA . THR A 1 95 ? -12.936 0.947 15.063 1.00 95.50 95 THR A CA 1
ATOM 728 C C . THR A 1 95 ? -12.895 0.360 13.656 1.00 95.50 95 THR A C 1
ATOM 730 O O . THR A 1 95 ? -13.464 -0.695 13.374 1.00 95.50 95 THR A O 1
ATOM 733 N N . VAL A 1 96 ? -12.220 1.065 12.756 1.00 93.94 96 VAL A N 1
ATOM 734 C CA . VAL A 1 96 ? -12.141 0.713 11.342 1.00 93.94 96 VAL A CA 1
ATOM 735 C C . VAL A 1 96 ? -10.677 0.595 10.950 1.00 93.94 96 VAL A C 1
ATOM 737 O O . VAL A 1 96 ? -9.943 1.575 11.010 1.00 93.94 96 VAL A O 1
ATOM 740 N N . SER A 1 97 ? -10.239 -0.590 10.528 1.00 93.94 97 SER A N 1
ATOM 741 C CA . SER A 1 97 ? -8.896 -0.771 9.971 1.00 93.94 97 SER A CA 1
ATOM 742 C C . SER A 1 97 ? -8.901 -0.576 8.455 1.00 93.94 97 SER A C 1
ATOM 744 O O . SER A 1 97 ? -9.814 -1.034 7.764 1.00 93.94 97 SER A O 1
ATOM 746 N N . ARG A 1 98 ? -7.879 0.108 7.936 1.00 92.44 98 ARG A N 1
ATOM 747 C CA . ARG A 1 98 ? -7.634 0.320 6.502 1.00 92.44 98 ARG A CA 1
ATOM 748 C C . ARG A 1 98 ? -6.163 0.131 6.181 1.00 92.44 98 ARG A C 1
ATOM 750 O O . ARG A 1 98 ? -5.303 0.468 6.995 1.00 92.44 98 ARG A O 1
ATOM 757 N N . LEU A 1 99 ? -5.874 -0.348 4.978 1.00 92.25 99 LEU A N 1
ATOM 758 C CA . LEU A 1 99 ? -4.522 -0.341 4.437 1.00 92.25 99 LEU A CA 1
ATOM 759 C C . LEU A 1 99 ? -4.229 1.021 3.801 1.00 92.25 99 LEU A C 1
ATOM 761 O O . LEU A 1 99 ? -4.875 1.420 2.844 1.00 92.25 99 LEU A O 1
ATOM 765 N N . VAL A 1 100 ? -3.237 1.734 4.311 1.00 91.50 100 VAL A N 1
ATOM 766 C CA . VAL A 1 100 ? -2.887 3.086 3.873 1.00 91.50 100 VAL A CA 1
ATOM 767 C C . VAL A 1 100 ? -1.528 3.070 3.191 1.00 91.50 100 VAL A C 1
ATOM 769 O O . VAL A 1 100 ? -0.578 2.482 3.715 1.00 91.50 100 VAL A O 1
ATOM 772 N N . ALA A 1 101 ? -1.429 3.733 2.037 1.00 90.00 101 ALA A N 1
ATOM 773 C CA . ALA A 1 101 ? -0.202 3.826 1.261 1.00 90.00 101 ALA A CA 1
ATOM 774 C C . ALA A 1 101 ? 0.306 5.273 1.191 1.00 90.00 101 ALA A C 1
ATOM 776 O O . ALA A 1 101 ? -0.457 6.214 0.994 1.00 90.00 101 ALA A O 1
ATOM 777 N N . THR A 1 102 ? 1.612 5.476 1.283 1.00 89.19 102 THR A N 1
ATOM 778 C CA . THR A 1 102 ? 2.250 6.724 0.846 1.00 89.19 102 THR A CA 1
ATOM 779 C C . THR A 1 102 ? 3.089 6.438 -0.381 1.00 89.19 102 THR A C 1
ATOM 781 O O . THR A 1 102 ? 3.579 5.325 -0.572 1.00 89.19 102 THR A O 1
ATOM 784 N N . PHE A 1 103 ? 3.257 7.437 -1.235 1.00 86.69 103 PHE A N 1
ATOM 785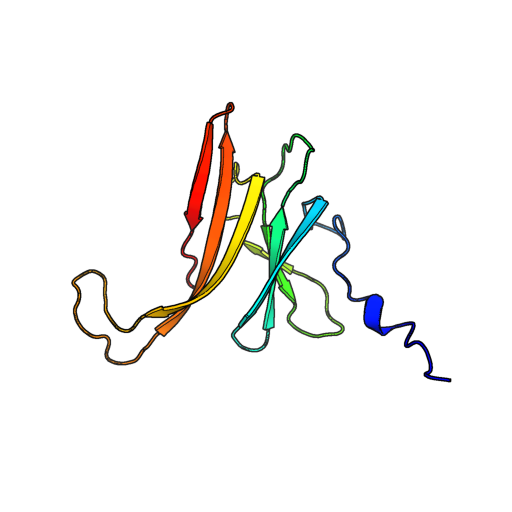 C CA . PHE A 1 103 ? 4.043 7.297 -2.445 1.00 86.69 103 PHE A CA 1
ATOM 786 C C . PHE A 1 103 ? 4.927 8.516 -2.677 1.00 86.69 103 PHE A C 1
ATOM 788 O O . PHE A 1 103 ? 4.566 9.648 -2.354 1.00 86.69 103 PHE A O 1
ATOM 795 N N . TYR A 1 104 ? 6.091 8.277 -3.263 1.00 83.88 104 TYR A N 1
ATOM 796 C CA . TYR A 1 104 ? 6.953 9.322 -3.774 1.00 83.88 104 TYR A CA 1
ATOM 797 C C . TYR A 1 104 ? 6.400 9.813 -5.110 1.00 83.88 104 TYR A C 1
ATOM 799 O O . TYR A 1 104 ? 6.286 9.051 -6.073 1.00 83.88 104 TYR A O 1
ATOM 807 N N . TYR A 1 105 ? 6.029 11.086 -5.160 1.00 79.50 105 TYR A N 1
ATOM 808 C CA . TYR A 1 105 ? 5.612 11.768 -6.373 1.00 79.50 105 TYR A CA 1
ATOM 809 C C . TYR A 1 105 ? 6.853 12.246 -7.125 1.00 79.50 105 TYR A C 1
ATOM 811 O O . TYR A 1 105 ? 7.631 13.040 -6.595 1.00 79.50 105 TYR A O 1
ATOM 819 N N . SER A 1 106 ? 7.028 11.760 -8.352 1.00 74.00 106 SER A N 1
ATOM 820 C CA . SER A 1 106 ? 8.146 12.105 -9.226 1.00 74.00 106 SER A CA 1
ATOM 821 C C . SER A 1 106 ? 7.618 12.792 -10.484 1.00 74.00 106 SER A C 1
ATOM 823 O O . SER A 1 106 ? 7.473 12.170 -11.535 1.00 74.00 106 SER A O 1
ATOM 825 N N . TRP A 1 107 ? 7.309 14.084 -10.383 1.00 68.94 107 TRP A N 1
ATOM 826 C CA . TRP A 1 107 ? 6.864 14.891 -11.523 1.00 68.94 107 TRP A CA 1
ATOM 827 C C . TRP A 1 107 ? 7.768 16.107 -11.700 1.00 68.94 107 TRP A C 1
ATOM 829 O O . TRP A 1 107 ? 7.950 16.887 -10.765 1.00 68.94 107 TRP A O 1
ATOM 839 N N . GLN A 1 108 ? 8.349 16.255 -12.894 1.00 63.47 108 GLN A N 1
ATOM 840 C CA . GLN A 1 108 ? 9.187 17.400 -13.287 1.00 63.47 108 GLN A CA 1
ATOM 841 C C . GLN A 1 108 ? 10.282 17.782 -12.265 1.00 63.47 108 GLN A C 1
ATOM 843 O O . GLN A 1 108 ? 10.562 18.955 -12.046 1.00 63.47 108 GLN A O 1
ATOM 848 N N . GLY A 1 109 ? 10.892 16.799 -11.593 1.00 57.91 109 GLY A N 1
ATOM 849 C CA . GLY A 1 109 ? 11.945 17.047 -10.596 1.00 57.91 109 GLY A CA 1
ATOM 850 C C . GLY A 1 109 ? 11.455 17.560 -9.234 1.00 57.91 109 GLY A C 1
ATOM 851 O O . GLY A 1 109 ? 12.268 17.765 -8.337 1.00 57.91 109 GLY A O 1
ATOM 852 N N . SER A 1 110 ? 10.144 17.717 -9.031 1.00 61.38 110 SER A N 1
ATOM 853 C CA . SER A 1 110 ? 9.558 17.988 -7.714 1.00 61.38 110 SER A CA 1
ATOM 854 C C . SER A 1 110 ? 9.313 16.675 -6.972 1.00 61.38 110 SER A C 1
ATOM 856 O O . SER A 1 110 ? 8.281 16.035 -7.155 1.00 61.38 110 SER A O 1
ATOM 858 N N . GLY A 1 111 ? 10.273 16.267 -6.141 1.00 64.31 111 GLY A N 1
ATOM 859 C CA . GLY A 1 111 ? 10.164 15.083 -5.289 1.00 64.31 111 GLY A CA 1
ATOM 860 C C . GLY A 1 111 ? 9.392 15.367 -4.006 1.00 64.31 111 GLY A C 1
ATOM 861 O O . GLY A 1 111 ? 9.877 16.117 -3.159 1.00 64.31 111 GLY A O 1
ATOM 862 N N . ARG A 1 112 ? 8.202 14.782 -3.834 1.00 73.75 112 ARG A N 1
ATOM 863 C CA . ARG A 1 112 ? 7.419 14.910 -2.589 1.00 73.75 112 ARG A CA 1
ATOM 864 C C . ARG A 1 112 ? 6.784 13.584 -2.196 1.00 73.75 112 ARG A C 1
ATOM 866 O O . ARG A 1 112 ? 6.181 12.920 -3.034 1.00 73.75 112 ARG A O 1
ATOM 873 N N . CYS A 1 113 ? 6.842 13.233 -0.916 1.00 74.19 113 CYS A N 1
ATOM 874 C CA . CYS A 1 113 ? 6.050 12.127 -0.386 1.00 74.19 113 CYS A CA 1
ATOM 875 C C . CYS A 1 113 ? 4.595 12.581 -0.232 1.00 74.19 113 CYS A C 1
ATOM 877 O O . CYS A 1 113 ? 4.317 13.570 0.443 1.00 74.19 113 CYS A O 1
ATOM 879 N N . SER A 1 114 ? 3.677 11.870 -0.875 1.00 74.56 114 SER A N 1
ATOM 880 C CA . SER A 1 114 ? 2.236 12.111 -0.820 1.00 74.56 114 SER A CA 1
ATOM 881 C C . SER A 1 114 ? 1.537 10.930 -0.154 1.00 74.56 114 SER A C 1
ATOM 883 O O . SER A 1 114 ? 1.962 9.782 -0.292 1.00 74.56 114 SER A O 1
ATOM 885 N N . LEU A 1 115 ? 0.458 11.201 0.577 1.00 71.25 115 LEU A N 1
ATOM 886 C CA . LEU A 1 115 ? -0.373 10.178 1.207 1.00 71.25 115 LEU A CA 1
ATOM 887 C C . LEU A 1 115 ? -1.531 9.812 0.272 1.00 71.25 115 LEU A C 1
ATOM 889 O O . LEU A 1 115 ? -2.271 10.687 -0.167 1.00 71.25 115 LEU A O 1
ATOM 893 N N . SER A 1 116 ? -1.707 8.521 -0.006 1.00 66.12 116 SER A N 1
ATOM 894 C CA . SER A 1 116 ? -2.924 7.969 -0.601 1.00 66.12 116 SER A CA 1
ATOM 895 C C . SER A 1 116 ? -3.610 7.076 0.426 1.00 66.12 116 SER A C 1
ATOM 897 O O . SER A 1 116 ? -3.183 5.955 0.706 1.00 66.12 116 SER A O 1
ATOM 899 N N . VAL A 1 117 ? -4.709 7.561 0.991 1.00 57.94 117 VAL A N 1
ATOM 900 C CA . VAL A 1 117 ? -5.597 6.690 1.758 1.00 57.94 117 VAL A CA 1
ATOM 901 C C . VAL A 1 117 ? -6.480 5.968 0.749 1.00 57.94 117 VAL A C 1
ATOM 903 O O . VAL A 1 117 ? -7.441 6.540 0.240 1.00 57.94 117 VAL A O 1
ATOM 906 N N . ARG A 1 118 ? -6.148 4.717 0.424 1.00 56.19 118 ARG A N 1
ATOM 907 C CA . ARG A 1 118 ? -7.122 3.820 -0.198 1.00 56.19 118 ARG A CA 1
ATOM 908 C C . ARG A 1 118 ? -7.838 3.072 0.911 1.00 56.19 118 ARG A C 1
ATOM 910 O O . ARG A 1 118 ? -7.214 2.365 1.686 1.00 56.19 118 ARG A O 1
ATOM 917 N N . ALA A 1 119 ? -9.152 3.225 0.988 1.00 44.00 119 ALA A N 1
ATOM 918 C CA . ALA A 1 119 ? -9.955 2.275 1.732 1.00 44.00 119 ALA A CA 1
ATOM 919 C C . ALA A 1 119 ? -10.121 1.025 0.861 1.00 44.00 119 ALA A C 1
ATOM 921 O O . ALA A 1 119 ? -11.032 0.974 0.040 1.00 44.00 119 ALA A O 1
ATOM 922 N N . VAL A 1 120 ? -9.191 0.077 0.973 1.00 43.59 120 VAL A N 1
ATOM 923 C CA . VAL A 1 120 ? -9.470 -1.328 0.637 1.00 43.59 120 VAL A CA 1
ATOM 924 C C . VAL A 1 120 ? -10.167 -1.996 1.807 1.00 43.59 120 VAL A C 1
ATOM 926 O O . VAL A 1 120 ? -9.799 -1.678 2.967 1.00 43.59 120 VAL A O 1
#

Foldseek 3Di:
DDPDPPVQCVQPDDAPDPPHHADDWDDWDDDDQKIKTWGAYDPDDDQAATFIWIGNDSPGHIDTPDGQDRQFHTFPDWDWDWDQADPVRHGDPDIDIAIWIWTFGDDPNDTDIGTDGDGD

pLDDT: mean 78.48, std 16.74, range [37.25, 97.69]

Secondary structure (DSSP, 8-state):
-----TTGGGGS--TTSTT---SEEEEEEEETTEEEEEEE-SSS--SS--EEEEESSTTS-EEEEE-S-TTEEEEEEEEEEEEEE-TTSPEEEEEEEEEEEEEEEEETTEEEEEEE----